Protein AF-A0A3G8JR77-F1 (afdb_monomer)

pLDDT: mean 95.26, std 6.98, range [60.81, 98.5]

Foldseek 3Di: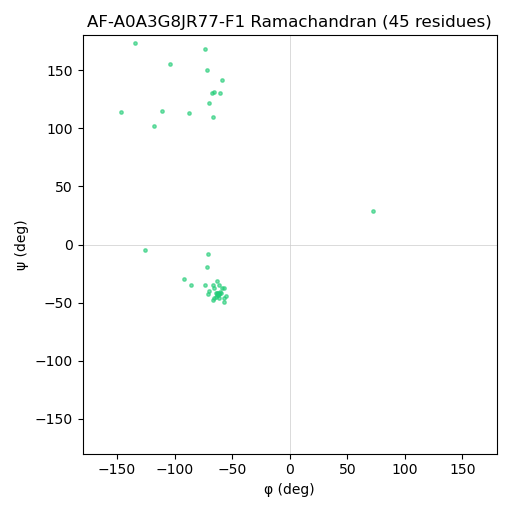
DDDDDDPDDDDPVVQCVPWNPVVLVPDPNSVVQLVVCVVVVPPDRID

Organism: NCBI:txid2420509

Radius of gyration: 14.75 Å; Cα contacts (8 Å, |Δi|>4): 31; chains: 1; bounding box: 42×24×29 Å

Mean predicted aligned error: 3.67 Å

InterPro domains:
  IPR000271 Large ribosomal subunit protein bL34 [MF_00391] (4-47)
  IPR000271 Large ribosomal subunit protein bL34 [PF00468] (5-47)
  IPR000271 Large ribosomal subunit protein bL34 [PTHR14503] (4-47)
  IPR000271 Large ribosomal subunit protein bL34 [TIGR01030] (5-47)
  IPR020939 Large ribosomal subunit protein bL34, conserved site [PS00784] (5-24)

Nearest PDB structures (foldseek):
  5o61-assembly1_d  TM=9.849E-01  e=6.620E-07  Mycolicibacterium smegmatis MC2 155
  8qsj-assembly1_2  TM=8.990E-01  e=6.515E-04  Homo sapiens
  6gb2-assembly1_B7  TM=8.929E-01  e=8.098E-04  Sus scrofa
  8any-assembly1_2  TM=8.921E-01  e=8.708E-04  Homo sapiens
  7qi5-assembly1_2  TM=8.904E-01  e=1.346E-03  Homo sapiens

Structure (mmCIF, N/CA/C/O backbone):
data_AF-A0A3G8JR77-F1
#
_entry.id   AF-A0A3G8JR77-F1
#
loop_
_atom_site.group_PDB
_atom_site.id
_atom_site.type_symbol
_atom_site.label_atom_id
_atom_site.label_alt_id
_atom_site.label_comp_id
_atom_site.label_asym_id
_atom_site.label_entity_id
_atom_site.label_seq_id
_atom_site.pdbx_PDB_ins_code
_atom_site.Cartn_x
_atom_site.Cartn_y
_atom_site.Cartn_z
_atom_site.occupancy
_atom_site.B_iso_or_equiv
_atom_site.auth_seq_id
_atom_site.auth_comp_id
_atom_site.auth_asym_id
_atom_site.auth_atom_id
_atom_site.pdbx_PDB_model_num
ATOM 1 N N . MET A 1 1 ? 33.477 -18.340 -12.755 1.00 60.81 1 MET A N 1
ATOM 2 C CA . MET A 1 1 ? 31.995 -18.314 -12.775 1.00 60.81 1 MET A CA 1
ATOM 3 C C . MET A 1 1 ? 31.534 -16.883 -12.526 1.00 60.81 1 MET A C 1
ATOM 5 O O . MET A 1 1 ? 31.912 -16.319 -11.505 1.00 60.81 1 MET A O 1
ATOM 9 N N . ALA A 1 2 ? 30.804 -16.255 -13.451 1.00 74.38 2 ALA A N 1
ATOM 10 C CA . ALA A 1 2 ? 30.338 -14.881 -13.247 1.00 74.38 2 ALA A CA 1
ATOM 11 C C . ALA A 1 2 ? 29.304 -14.826 -12.105 1.00 74.38 2 ALA A C 1
ATOM 13 O O . ALA A 1 2 ? 28.358 -15.611 -12.060 1.00 74.38 2 ALA A O 1
ATOM 14 N N . LYS A 1 3 ? 29.505 -13.909 -11.155 1.00 78.12 3 LYS A N 1
ATOM 15 C CA . LYS A 1 3 ? 28.656 -13.722 -9.971 1.00 78.12 3 LYS A CA 1
ATOM 16 C C . LYS A 1 3 ? 27.274 -13.219 -10.408 1.00 78.12 3 LYS A C 1
ATOM 18 O O . LYS A 1 3 ? 27.140 -12.083 -10.850 1.00 78.12 3 LYS A O 1
ATOM 23 N N . GLY A 1 4 ? 26.249 -14.064 -10.281 1.00 86.75 4 GLY A N 1
ATOM 24 C CA . GLY A 1 4 ? 24.874 -13.723 -10.655 1.00 86.75 4 GLY A CA 1
ATOM 25 C C . GLY A 1 4 ? 24.330 -12.507 -9.895 1.00 86.75 4 GLY A C 1
ATOM 26 O O . GLY A 1 4 ? 24.580 -12.329 -8.696 1.00 86.75 4 GLY A O 1
ATOM 27 N N . LYS A 1 5 ? 23.566 -11.663 -10.599 1.00 90.56 5 LYS A N 1
ATOM 28 C CA . LYS A 1 5 ? 22.876 -10.507 -10.015 1.00 90.56 5 LYS A CA 1
ATOM 29 C C . LYS A 1 5 ? 21.894 -10.983 -8.942 1.00 90.56 5 LYS A C 1
ATOM 31 O O . LYS A 1 5 ? 21.101 -11.892 -9.170 1.00 90.56 5 LYS A O 1
ATOM 36 N N . ARG A 1 6 ? 21.948 -10.369 -7.758 1.00 93.31 6 ARG A N 1
ATOM 37 C CA . ARG A 1 6 ? 21.041 -10.706 -6.649 1.00 93.31 6 ARG A CA 1
ATOM 38 C C . ARG A 1 6 ? 19.628 -10.198 -6.937 1.00 93.31 6 ARG A C 1
ATOM 40 O O . ARG A 1 6 ? 19.464 -9.180 -7.608 1.00 93.31 6 ARG A O 1
ATOM 47 N N . THR A 1 7 ? 18.623 -10.893 -6.412 1.00 93.88 7 THR A N 1
ATOM 48 C CA . THR A 1 7 ? 17.197 -10.627 -6.676 1.00 93.88 7 THR A CA 1
ATOM 49 C C . THR A 1 7 ? 16.774 -9.232 -6.222 1.00 93.88 7 THR A C 1
ATOM 51 O O . THR A 1 7 ? 16.079 -8.519 -6.947 1.00 93.88 7 THR A O 1
ATOM 54 N N . PHE A 1 8 ? 17.229 -8.807 -5.044 1.00 94.75 8 PHE A N 1
ATOM 55 C CA . PHE A 1 8 ? 16.957 -7.473 -4.540 1.00 94.75 8 PHE A CA 1
ATOM 56 C C . PHE A 1 8 ? 18.005 -6.485 -5.045 1.00 94.75 8 PHE A C 1
ATOM 58 O O . PHE A 1 8 ? 19.175 -6.541 -4.676 1.00 94.75 8 PHE A O 1
ATOM 65 N N . GLN A 1 9 ? 17.548 -5.568 -5.892 1.00 96.12 9 GLN A N 1
ATOM 66 C CA . GLN A 1 9 ? 18.308 -4.415 -6.357 1.00 96.12 9 GLN A CA 1
ATOM 67 C C . GLN A 1 9 ? 17.556 -3.167 -5.882 1.00 96.12 9 GLN A C 1
ATOM 69 O O . GLN A 1 9 ? 16.490 -2.862 -6.434 1.00 96.12 9 GLN A O 1
ATOM 74 N N . PRO A 1 10 ? 18.020 -2.505 -4.805 1.00 96.56 10 PRO A N 1
ATOM 75 C CA . PRO A 1 10 ? 17.248 -1.470 -4.134 1.00 96.56 10 PRO A CA 1
ATOM 76 C C . PRO A 1 10 ? 17.042 -0.256 -5.038 1.00 96.56 10 PRO A C 1
ATOM 78 O O . PRO A 1 10 ? 17.975 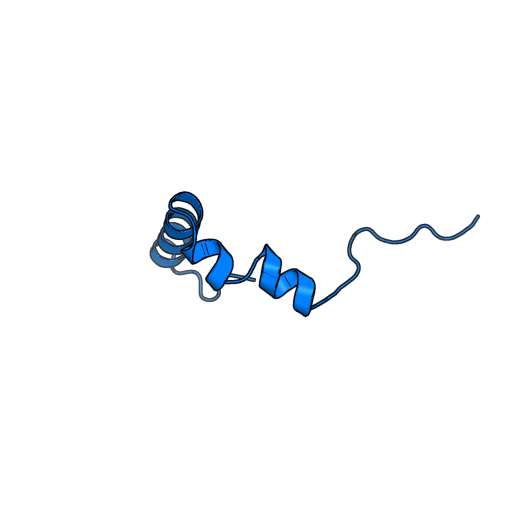0.286 -5.621 1.00 96.56 10 PRO A O 1
ATOM 81 N N . ASN A 1 11 ? 15.795 0.200 -5.124 1.00 98.00 11 ASN A N 1
ATOM 82 C CA . ASN A 1 11 ? 15.443 1.465 -5.754 1.00 98.00 11 ASN A CA 1
ATOM 83 C C . ASN A 1 11 ? 14.249 2.074 -5.011 1.00 98.00 11 ASN A C 1
ATOM 85 O O . ASN A 1 11 ? 13.138 1.534 -5.049 1.00 98.00 11 ASN A O 1
ATOM 89 N N . ASN A 1 12 ? 14.478 3.213 -4.354 1.00 97.31 12 ASN A N 1
ATOM 90 C CA . ASN A 1 12 ? 13.478 3.873 -3.514 1.00 97.31 12 ASN A CA 1
ATOM 91 C C . ASN A 1 12 ? 12.261 4.344 -4.322 1.00 97.31 12 ASN A C 1
ATOM 93 O O . ASN A 1 12 ? 11.124 4.112 -3.914 1.00 97.31 12 ASN A O 1
ATOM 97 N N . ARG A 1 13 ? 12.470 4.912 -5.519 1.00 98.00 13 ARG A N 1
ATOM 98 C CA . ARG A 1 13 ? 11.373 5.357 -6.398 1.00 98.00 13 ARG A CA 1
ATOM 99 C C . ARG A 1 13 ? 10.482 4.184 -6.801 1.00 98.00 13 ARG A C 1
ATOM 101 O O . ARG A 1 13 ? 9.257 4.309 -6.782 1.00 98.00 13 ARG A O 1
ATOM 108 N N . ARG A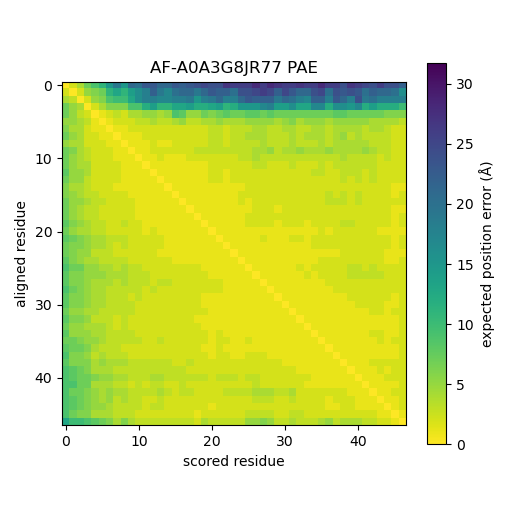 1 14 ? 11.083 3.036 -7.141 1.00 97.62 14 ARG A N 1
ATOM 109 C CA . ARG A 1 14 ? 10.340 1.811 -7.480 1.00 97.62 14 ARG A CA 1
ATOM 110 C C . ARG A 1 14 ? 9.57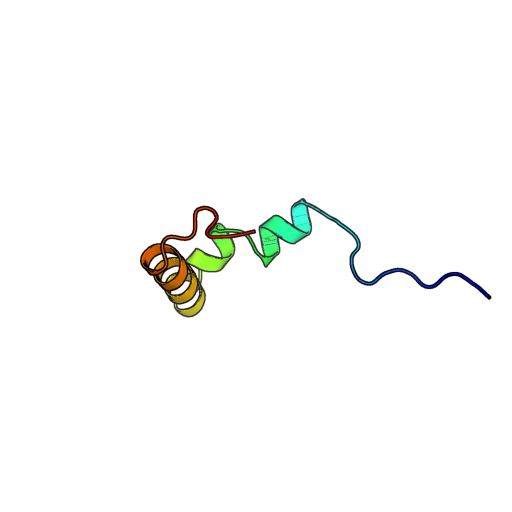5 1.280 -6.268 1.00 97.62 14 ARG A C 1
ATOM 112 O O . ARG A 1 14 ? 8.385 1.000 -6.388 1.00 97.62 14 ARG A O 1
ATOM 119 N N . ARG A 1 15 ? 10.219 1.206 -5.100 1.00 97.88 15 ARG A N 1
ATOM 120 C CA . ARG A 1 15 ? 9.596 0.746 -3.850 1.00 97.88 15 ARG A CA 1
ATOM 121 C C . ARG A 1 15 ? 8.369 1.583 -3.483 1.00 97.88 15 ARG A C 1
ATOM 123 O O . ARG A 1 15 ? 7.300 1.015 -3.276 1.00 97.88 15 ARG A O 1
ATOM 130 N N . SER A 1 16 ? 8.480 2.909 -3.484 1.00 97.06 16 SER A N 1
ATOM 131 C CA . SER A 1 16 ? 7.369 3.796 -3.113 1.00 97.06 16 SER A CA 1
ATOM 132 C C . SER A 1 16 ? 6.206 3.741 -4.107 1.00 97.06 16 SER A C 1
ATOM 134 O O . SER A 1 16 ? 5.047 3.803 -3.702 1.00 97.06 16 SER A O 1
ATOM 136 N N . ARG A 1 17 ? 6.486 3.572 -5.407 1.00 97.44 17 ARG A N 1
ATOM 137 C CA . ARG A 1 17 ? 5.444 3.439 -6.441 1.00 97.44 17 ARG A CA 1
ATOM 138 C C . ARG A 1 17 ? 4.682 2.119 -6.359 1.00 97.44 17 ARG A C 1
ATOM 140 O O . ARG A 1 17 ? 3.472 2.124 -6.552 1.00 97.44 17 ARG A O 1
ATOM 147 N N . VAL A 1 18 ? 5.379 1.014 -6.086 1.00 97.44 18 VAL A N 1
ATOM 148 C CA . VAL A 1 18 ? 4.803 -0.344 -6.123 1.00 97.44 18 VAL A CA 1
ATOM 149 C C . VAL A 1 18 ? 4.267 -0.796 -4.760 1.00 97.44 18 VAL A C 1
ATOM 151 O O . VAL A 1 18 ? 3.321 -1.573 -4.688 1.00 97.44 18 VAL A O 1
ATOM 154 N N . HIS A 1 19 ? 4.841 -0.328 -3.653 1.00 97.75 19 HIS A N 1
ATOM 155 C CA . HIS A 1 19 ? 4.496 -0.822 -2.314 1.00 97.75 19 HIS A CA 1
ATOM 156 C C . HIS A 1 19 ? 4.076 0.276 -1.330 1.00 97.75 19 HIS A C 1
ATOM 158 O O . HIS A 1 19 ? 3.662 -0.045 -0.212 1.00 97.75 19 HIS A O 1
ATOM 164 N N . GLY A 1 20 ? 4.151 1.546 -1.736 1.00 97.94 20 GLY A N 1
ATOM 165 C CA . GLY A 1 20 ? 3.824 2.685 -0.886 1.00 97.94 20 GLY A CA 1
ATOM 166 C C . GLY A 1 20 ? 2.326 2.874 -0.635 1.00 97.94 20 GLY A C 1
ATOM 167 O O . GLY A 1 20 ? 1.459 2.294 -1.297 1.00 97.94 20 GLY A O 1
ATOM 168 N N . PHE A 1 21 ? 2.026 3.748 0.324 1.00 98.06 21 PHE A N 1
ATOM 169 C CA . PHE A 1 21 ? 0.674 4.034 0.807 1.00 98.06 21 PHE A CA 1
ATOM 170 C C . PHE A 1 21 ? -0.303 4.456 -0.293 1.00 98.06 21 PHE A C 1
ATOM 172 O O . PHE A 1 21 ? -1.411 3.929 -0.373 1.00 98.06 21 PHE A O 1
ATOM 179 N N . ARG A 1 22 ? 0.125 5.348 -1.195 1.00 97.62 22 ARG A N 1
ATOM 180 C CA . ARG A 1 22 ? -0.729 5.867 -2.277 1.00 97.62 22 ARG A CA 1
ATOM 181 C C . ARG A 1 22 ? -1.252 4.757 -3.191 1.00 97.62 22 ARG A C 1
ATOM 183 O O . ARG A 1 22 ? -2.406 4.814 -3.603 1.00 97.62 22 ARG A O 1
ATOM 190 N N . LEU A 1 23 ? -0.438 3.734 -3.480 1.00 98.00 23 LEU A N 1
ATOM 191 C CA . LEU A 1 23 ? -0.892 2.600 -4.287 1.00 98.00 23 LEU A CA 1
ATOM 192 C C . LEU A 1 23 ? -1.893 1.736 -3.515 1.00 98.00 23 LEU A C 1
ATOM 194 O O . LEU A 1 23 ? -2.916 1.346 -4.071 1.00 98.00 23 LEU A O 1
ATOM 198 N N . ARG A 1 24 ? -1.634 1.477 -2.225 1.00 97.88 24 ARG A N 1
ATOM 199 C CA . ARG A 1 24 ? -2.558 0.716 -1.372 1.00 97.88 24 ARG A CA 1
ATOM 200 C C . ARG A 1 24 ? -3.916 1.408 -1.257 1.00 97.88 24 ARG A C 1
ATOM 202 O O . ARG A 1 24 ? -4.937 0.746 -1.353 1.00 97.88 24 ARG A O 1
ATOM 209 N N . MET A 1 25 ? -3.953 2.730 -1.129 1.00 98.19 25 MET A N 1
ATOM 210 C CA . MET A 1 25 ? -5.219 3.456 -0.994 1.00 98.19 25 MET A CA 1
ATOM 211 C C . MET A 1 25 ? -6.043 3.526 -2.285 1.00 98.19 25 MET A C 1
ATOM 213 O O . MET A 1 25 ? -7.254 3.742 -2.211 1.00 98.19 25 MET A O 1
ATOM 217 N N . ARG A 1 26 ? -5.427 3.305 -3.456 1.00 98.12 26 ARG A N 1
ATOM 218 C CA . ARG A 1 26 ? -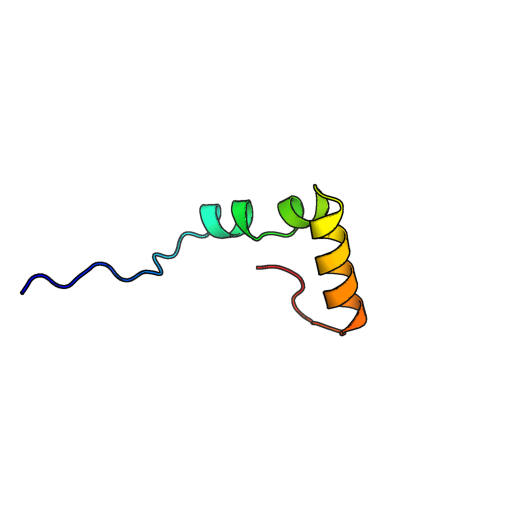6.097 3.388 -4.762 1.00 98.12 26 ARG A CA 1
ATOM 219 C C . ARG A 1 26 ? -7.193 2.331 -4.929 1.00 98.12 26 ARG A C 1
ATOM 221 O O . ARG A 1 26 ? -8.286 2.651 -5.384 1.00 98.12 26 ARG A O 1
ATOM 228 N N . THR A 1 27 ? -6.925 1.083 -4.551 1.00 98.12 27 THR A N 1
ATOM 229 C CA . THR A 1 27 ? -7.843 -0.045 -4.787 1.00 98.12 27 THR A CA 1
ATOM 230 C C . THR A 1 27 ? -8.584 -0.456 -3.516 1.00 98.12 27 THR A C 1
ATOM 232 O O . THR A 1 27 ? -8.096 -0.266 -2.401 1.00 98.12 27 THR A O 1
ATOM 235 N N . ARG A 1 28 ? -9.764 -1.074 -3.669 1.00 98.44 28 ARG A N 1
ATOM 236 C CA . ARG A 1 28 ? -10.535 -1.618 -2.536 1.00 98.44 28 ARG A CA 1
ATOM 237 C C . ARG A 1 28 ? -9.720 -2.642 -1.739 1.00 98.44 28 ARG A C 1
ATOM 239 O O . ARG A 1 28 ? -9.651 -2.548 -0.516 1.00 98.44 28 ARG A O 1
ATOM 246 N N . ALA A 1 29 ? -9.053 -3.565 -2.433 1.00 98.31 29 ALA A N 1
ATOM 247 C CA . ALA A 1 29 ? -8.204 -4.576 -1.805 1.00 98.31 29 ALA A CA 1
ATOM 248 C C . ALA A 1 29 ? -7.026 -3.951 -1.037 1.00 98.31 29 ALA A C 1
ATOM 250 O O . ALA A 1 29 ? -6.724 -4.353 0.084 1.00 98.31 29 ALA A O 1
ATOM 251 N N . GLY A 1 30 ? -6.382 -2.922 -1.595 1.00 98.19 30 GLY A N 1
ATOM 252 C CA . GLY A 1 30 ? -5.273 -2.254 -0.921 1.00 98.19 30 GLY A CA 1
ATOM 253 C C . GLY A 1 30 ? -5.703 -1.515 0.354 1.00 98.19 30 GLY A C 1
ATOM 254 O O . GLY A 1 30 ? -4.990 -1.587 1.358 1.00 98.19 30 GLY A O 1
ATOM 255 N N . ARG A 1 31 ? -6.890 -0.890 0.360 1.00 98.50 31 ARG A N 1
ATOM 256 C CA . ARG A 1 31 ? -7.477 -0.282 1.568 1.00 98.50 31 ARG A CA 1
ATOM 257 C C . ARG A 1 31 ? -7.768 -1.324 2.649 1.00 98.50 31 ARG A C 1
ATOM 259 O O . ARG A 1 31 ? -7.438 -1.089 3.809 1.00 98.50 31 ARG A O 1
ATOM 266 N N . ALA A 1 32 ? -8.298 -2.490 2.273 1.00 98.50 32 ALA A N 1
ATOM 267 C CA . ALA A 1 32 ? -8.539 -3.591 3.209 1.00 98.50 32 ALA A CA 1
ATOM 268 C C . ALA A 1 32 ? -7.241 -4.066 3.889 1.00 98.50 32 ALA A C 1
ATOM 270 O O . ALA A 1 32 ? -7.209 -4.240 5.106 1.00 98.50 32 ALA A O 1
ATOM 271 N N . ILE A 1 33 ? -6.139 -4.176 3.135 1.00 97.81 33 ILE A N 1
ATOM 272 C CA . ILE A 1 33 ? -4.821 -4.533 3.688 1.00 97.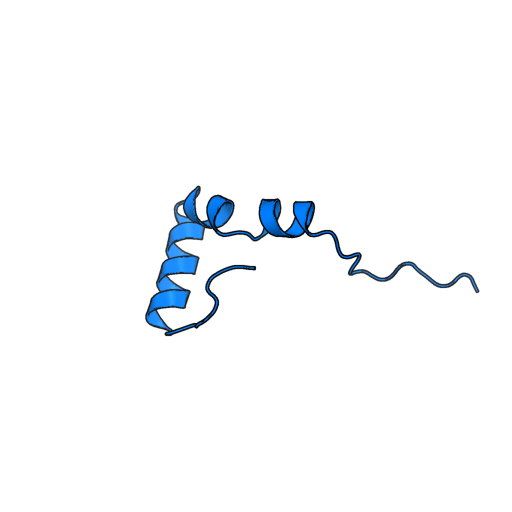81 33 ILE A CA 1
ATOM 273 C C . ILE A 1 33 ? -4.351 -3.496 4.714 1.00 97.81 33 ILE A C 1
ATOM 275 O O . ILE A 1 33 ? -3.884 -3.863 5.791 1.00 97.81 33 ILE A O 1
ATOM 279 N N . VAL A 1 34 ? -4.459 -2.200 4.404 1.00 98.06 34 VAL A N 1
ATOM 280 C CA . VAL A 1 34 ? -4.052 -1.133 5.335 1.00 98.06 34 VAL A CA 1
ATOM 281 C C . VAL A 1 34 ? -4.893 -1.178 6.610 1.00 98.06 34 VAL A C 1
ATOM 283 O O . VAL A 1 34 ? -4.334 -1.097 7.702 1.00 98.06 34 VAL A O 1
ATOM 286 N N . ASN A 1 35 ? -6.207 -1.371 6.488 1.00 98.25 35 ASN A N 1
ATOM 287 C CA . ASN A 1 35 ? -7.101 -1.478 7.638 1.00 98.25 35 ASN A CA 1
ATOM 288 C C . ASN A 1 35 ? -6.767 -2.692 8.513 1.00 98.25 35 ASN A C 1
ATOM 290 O O . ASN A 1 35 ? -6.644 -2.536 9.723 1.00 98.25 35 ASN A O 1
ATOM 294 N N . GLY A 1 36 ? -6.497 -3.858 7.917 1.00 98.44 36 GLY A N 1
ATOM 295 C CA . GLY A 1 36 ? -6.051 -5.040 8.665 1.00 98.44 36 GLY A CA 1
ATOM 296 C C . GLY A 1 36 ? -4.699 -4.842 9.366 1.00 98.44 36 GLY A C 1
ATOM 297 O O . GLY A 1 36 ? -4.449 -5.385 10.440 1.00 98.44 36 GLY A O 1
ATOM 298 N N . ARG A 1 37 ? -3.804 -4.026 8.796 1.00 98.44 37 ARG A N 1
ATOM 299 C CA . ARG A 1 37 ? -2.537 -3.672 9.457 1.00 98.44 37 ARG A CA 1
ATOM 300 C C . ARG A 1 37 ? -2.732 -2.695 10.616 1.00 98.44 37 ARG A C 1
ATOM 302 O O . ARG A 1 37 ? -2.008 -2.818 11.603 1.00 98.44 37 ARG A O 1
ATOM 309 N N . ARG A 1 38 ? -3.694 -1.770 10.505 1.00 97.94 38 ARG A N 1
ATOM 310 C CA . ARG A 1 38 ? -4.085 -0.851 11.586 1.00 97.94 38 ARG A CA 1
ATOM 311 C C . ARG A 1 38 ? -4.735 -1.591 12.746 1.00 97.94 38 ARG A C 1
ATOM 313 O O . ARG A 1 38 ? -4.298 -1.394 13.869 1.00 97.94 38 ARG A O 1
ATOM 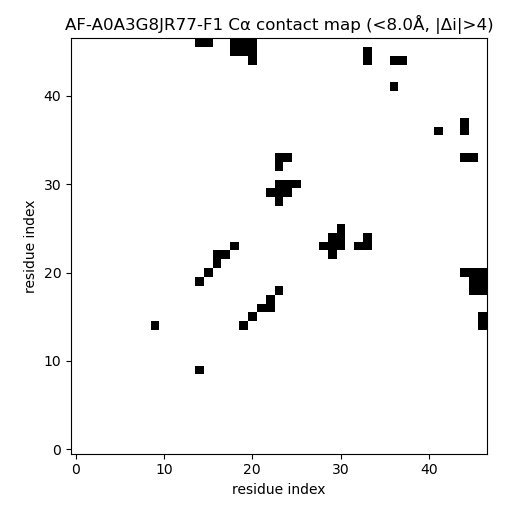320 N N . SER A 1 39 ? -5.698 -2.475 12.479 1.00 98.38 39 SER A N 1
ATOM 321 C CA . SER A 1 39 ? -6.356 -3.261 13.533 1.00 98.38 39 SER A CA 1
ATOM 322 C C . SER A 1 39 ? -5.373 -4.164 14.277 1.00 98.38 39 SER A C 1
ATOM 324 O O . SER A 1 39 ? -5.466 -4.313 15.487 1.00 98.38 39 SER A O 1
ATOM 326 N N . LYS A 1 40 ? -4.362 -4.696 13.577 1.00 98.06 40 LYS A N 1
ATOM 327 C CA . LYS A 1 40 ? -3.257 -5.443 14.197 1.00 98.06 40 LYS A CA 1
ATOM 328 C C . LYS A 1 40 ? -2.280 -4.565 15.004 1.00 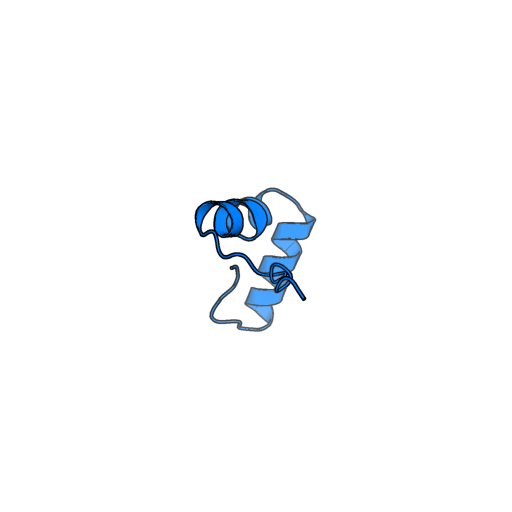98.06 40 LYS A C 1
ATOM 330 O O . LYS A 1 40 ? -1.365 -5.102 15.619 1.00 98.06 40 LYS A O 1
ATOM 335 N N . GLY A 1 41 ? -2.394 -3.236 14.957 1.00 97.94 41 GLY A N 1
ATOM 336 C CA . GLY A 1 41 ? -1.503 -2.316 15.674 1.00 97.94 41 GLY A CA 1
ATOM 337 C C . GLY A 1 41 ? -0.092 -2.213 15.083 1.00 97.94 41 GLY A C 1
ATOM 338 O O . GLY A 1 41 ? 0.876 -1.980 15.802 1.00 97.94 41 GLY A O 1
ATOM 339 N N . ARG A 1 42 ? 0.088 -2.425 13.769 1.00 98.12 42 ARG A N 1
ATOM 340 C CA . ARG A 1 42 ? 1.423 -2.322 13.151 1.00 98.12 42 ARG A CA 1
ATOM 341 C C . ARG A 1 42 ? 1.892 -0.864 13.109 1.00 98.12 42 ARG A C 1
ATOM 343 O O . ARG A 1 42 ? 1.298 -0.058 12.402 1.00 98.12 42 ARG A O 1
ATOM 350 N N . ALA A 1 43 ? 3.039 -0.580 13.729 1.00 96.62 43 ALA A N 1
ATOM 351 C CA . ALA A 1 43 ? 3.670 0.746 13.702 1.00 96.62 43 ALA A CA 1
ATOM 352 C C . ALA A 1 43 ? 3.969 1.256 12.276 1.00 96.62 43 ALA A C 1
ATOM 354 O O . ALA A 1 43 ? 3.793 2.432 11.977 1.00 96.62 43 ALA A O 1
ATOM 355 N N . LYS A 1 44 ? 4.386 0.366 11.361 1.00 97.12 44 LYS A N 1
ATOM 356 C CA . LYS A 1 44 ? 4.599 0.688 9.938 1.00 97.12 44 LYS A CA 1
ATOM 357 C C . LYS A 1 44 ? 3.553 -0.009 9.070 1.00 97.12 44 LYS A C 1
ATOM 359 O O . LYS A 1 44 ? 3.527 -1.241 8.981 1.00 97.12 44 LYS A O 1
ATOM 364 N N . LEU A 1 45 ? 2.692 0.765 8.409 1.00 95.88 45 LEU A N 1
ATOM 365 C CA . LEU A 1 45 ? 1.572 0.236 7.618 1.00 95.88 45 LEU A CA 1
ATOM 366 C C . LEU A 1 45 ? 1.954 -0.128 6.178 1.00 95.88 45 LEU A C 1
ATOM 368 O O . LEU A 1 45 ? 1.447 -1.115 5.656 1.00 95.88 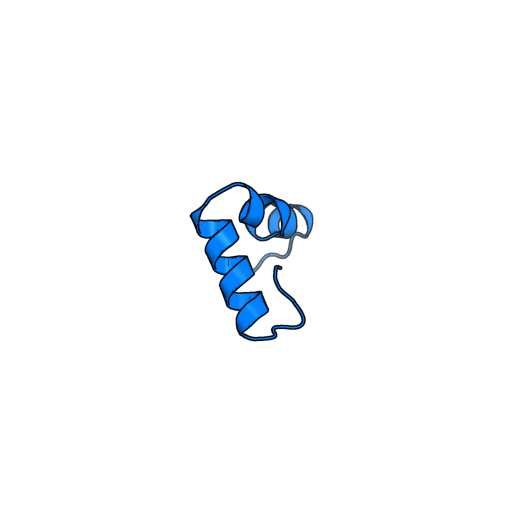45 LEU A O 1
ATOM 372 N N . THR A 1 46 ? 2.859 0.610 5.542 1.00 96.00 46 THR A N 1
ATOM 373 C CA . THR A 1 46 ? 3.323 0.341 4.170 1.00 96.00 46 THR A CA 1
ATOM 374 C C . THR A 1 46 ? 4.839 0.437 4.066 1.00 96.00 46 THR A C 1
ATOM 376 O O . THR A 1 46 ? 5.503 0.750 5.054 1.00 96.00 46 THR A O 1
ATOM 379 N N . ALA A 1 47 ? 5.366 0.079 2.892 1.00 90.69 47 ALA A N 1
ATOM 380 C CA . ALA A 1 47 ? 6.798 0.014 2.624 1.00 90.69 47 ALA A CA 1
ATOM 381 C C . ALA A 1 47 ? 7.468 1.383 2.536 1.00 90.69 47 ALA A C 1
ATOM 383 O O . ALA A 1 47 ? 6.756 2.371 2.245 1.00 90.69 47 ALA A O 1
#

Sequence (47 aa):
MAKGKRTFQPNNRRRSRVHGFRLRMRTRAGRAIVNGRRSKGRAKLTA

Secondary structure (DSSP, 8-state):
---PPPS----HHHHHHHHSHHHHHHSHHHHHHHHHHHHTT-S----

Solvent-accessible surface area (backbone atoms only — not comparable to full-atom values): 2982 Å² total; per-residue (Å²): 132,85,83,74,84,66,91,82,71,92,49,69,72,58,46,46,62,74,46,10,60,73,50,28,63,71,39,74,69,33,40,52,53,44,50,56,33,53,76,70,64,47,92,71,72,57,101